Protein AF-A0A7S0LSW6-F1 (afdb_monomer_lite)

Secondary structure (DSSP, 8-state):
-----------S---PPP---TT----SS--EEEEEEETTEEEEEEEEPS-S-EEEES-TTT-SEE--S-TTS-SS-EEEEEETTEEEEEE-S-SS--EETTEEPPBT--

Sequence (110 aa):
VTTTSLSSALGRNLTMAWQPPPWATPPANVQLVLEETRGDQVVRVRSLQKARCFIFGRQPGVANVLVTDDEAVSRQHAALVPCNDKMYVYDLKSARGTFLGRTRVEPNKP

pLDDT: mean 86.01, std 17.19, range [30.22, 97.44]

Foldseek 3Di:
DDDDDDDDDDPDPPVDADDDDPQFDWADPDWDKDFDDDVPDGPDIDTQDTDQKAWEFCAPPRHNHHDPPDPQGHRGAKMWGDHYVDIDIAGCPRPNADDDPPHGDDHPDD

Organism: NCBI:txid221442

InterPro domains:
  IPR000253 Forkhead-associated (FHA) domain [PF00498] (55-107)
  IPR000253 Forkhead-associated (FHA) domain [PS50006] (54-105)
  IPR000253 Forkhead-associated (FHA) domain [SM00240] (53-105)
  IPR008984 SMAD/FHA domain superfamily [SSF49879] (21-110)
  IPR050923 Cellular Process Regulator and RNA Processing Protein [PTHR23308] (17-110)

Radius of gyration: 15.41 Å; chains: 1; bounding box: 35×32×47 Å

Structure (mmCIF, N/CA/C/O backbone):
data_AF-A0A7S0LSW6-F1
#
_entry.id   AF-A0A7S0LSW6-F1
#
loop_
_atom_site.group_PDB
_atom_site.id
_atom_site.type_symbol
_atom_site.label_atom_id
_atom_site.label_alt_id
_atom_site.label_comp_id
_atom_site.label_asym_id
_atom_site.label_entity_id
_atom_site.label_seq_id
_atom_site.pdbx_PDB_ins_code
_atom_site.Cartn_x
_atom_site.Cartn_y
_atom_site.Cartn_z
_atom_site.occupancy
_atom_site.B_iso_or_equiv
_atom_site.auth_seq_id
_atom_site.auth_comp_id
_atom_site.auth_asym_id
_atom_site.auth_atom_id
_atom_site.pdbx_PDB_model_num
ATOM 1 N N . VAL A 1 1 ? -9.397 12.666 -31.899 1.00 43.62 1 VAL A N 1
ATOM 2 C CA . VAL A 1 1 ? -9.137 12.887 -30.458 1.00 43.62 1 VAL A CA 1
ATOM 3 C C . VAL A 1 1 ? -7.669 12.602 -30.204 1.00 43.62 1 VAL A C 1
ATOM 5 O O . VAL A 1 1 ? -7.238 11.465 -30.315 1.00 43.62 1 VAL A O 1
ATOM 8 N N . THR A 1 2 ? -6.873 13.656 -30.072 1.00 30.22 2 THR A N 1
ATOM 9 C CA . THR A 1 2 ? -5.408 13.597 -30.160 1.00 30.22 2 THR A CA 1
ATOM 10 C C . THR A 1 2 ? -4.816 13.196 -28.811 1.00 30.22 2 THR A C 1
ATOM 12 O O . THR A 1 2 ? -5.000 13.901 -27.822 1.00 30.22 2 THR A O 1
ATOM 15 N N . THR A 1 3 ? -4.135 12.053 -28.756 1.00 37.84 3 THR A N 1
ATOM 16 C CA . THR A 1 3 ? -3.410 11.576 -27.572 1.00 37.84 3 THR A CA 1
ATOM 17 C C . THR A 1 3 ? -2.026 12.218 -27.555 1.00 37.84 3 THR A C 1
ATOM 19 O O . THR A 1 3 ? -1.137 11.799 -28.290 1.00 37.84 3 THR A O 1
ATOM 22 N N . THR A 1 4 ? -1.829 13.249 -26.738 1.00 39.78 4 THR A N 1
ATOM 23 C CA . THR A 1 4 ? -0.509 13.869 -26.566 1.00 39.78 4 THR A CA 1
ATOM 24 C C . THR A 1 4 ? 0.179 13.252 -25.350 1.00 39.78 4 THR A C 1
ATOM 26 O O . THR A 1 4 ? -0.110 13.631 -24.218 1.00 39.78 4 THR A O 1
ATOM 29 N N . SER A 1 5 ? 1.095 12.300 -25.560 1.00 44.62 5 SER A N 1
ATOM 30 C CA . SER A 1 5 ? 2.074 11.927 -24.533 1.00 44.62 5 SER A CA 1
ATOM 31 C C . SER A 1 5 ? 3.293 12.842 -24.658 1.00 44.62 5 SER A C 1
ATOM 33 O O . SER A 1 5 ? 4.056 12.730 -25.618 1.00 44.62 5 SER A O 1
ATOM 35 N N . LEU A 1 6 ? 3.486 13.751 -23.704 1.00 43.19 6 LEU A N 1
ATOM 36 C CA . LEU A 1 6 ? 4.706 14.552 -23.615 1.00 43.19 6 LEU A CA 1
ATOM 37 C C . LEU A 1 6 ? 5.787 13.754 -22.880 1.00 43.19 6 LEU A C 1
ATOM 39 O O . LEU A 1 6 ? 5.761 13.607 -21.661 1.00 43.19 6 LEU A O 1
ATOM 43 N N . SER A 1 7 ? 6.739 13.251 -23.660 1.00 57.34 7 SER A N 1
ATOM 44 C CA . SER A 1 7 ? 8.104 12.972 -23.221 1.00 57.34 7 SER A CA 1
ATOM 45 C C . SER A 1 7 ? 8.825 14.316 -23.076 1.00 57.34 7 SER A C 1
ATOM 47 O O . SER A 1 7 ? 8.864 15.092 -24.030 1.00 57.34 7 SER A O 1
ATOM 49 N N . SER A 1 8 ? 9.361 14.622 -21.893 1.00 44.34 8 SER A N 1
ATOM 50 C CA . SER A 1 8 ? 10.188 15.812 -21.676 1.00 44.34 8 SER A CA 1
ATOM 51 C C . SER A 1 8 ? 11.388 15.470 -20.803 1.00 44.34 8 SER A C 1
ATOM 53 O O . SER A 1 8 ? 11.274 14.832 -19.757 1.00 44.34 8 SER A O 1
ATOM 55 N N . ALA A 1 9 ? 12.546 15.851 -21.328 1.00 46.97 9 ALA A N 1
ATOM 56 C CA . ALA A 1 9 ? 13.883 15.494 -20.911 1.00 46.97 9 ALA A CA 1
ATOM 57 C C . ALA A 1 9 ? 14.307 16.148 -19.591 1.00 46.97 9 ALA A C 1
ATOM 59 O O . ALA A 1 9 ? 14.015 17.315 -19.358 1.00 46.97 9 ALA A O 1
ATOM 60 N N . LEU A 1 10 ? 15.095 15.416 -18.796 1.00 39.34 10 LEU A N 1
ATOM 61 C CA . LEU A 1 10 ? 16.252 15.922 -18.046 1.00 39.34 10 LEU A CA 1
ATOM 62 C C . LEU A 1 10 ? 17.005 14.734 -17.433 1.00 39.34 10 LEU A C 1
ATOM 64 O O . LEU A 1 10 ? 16.438 1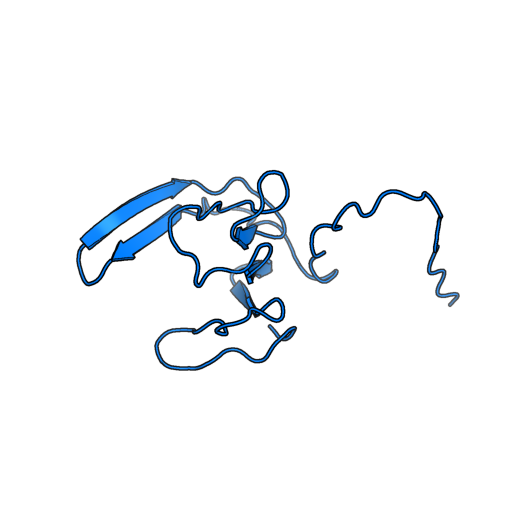3.917 -16.710 1.00 39.34 10 LEU A O 1
ATOM 68 N N . GLY A 1 11 ? 18.299 14.643 -17.739 1.00 38.28 11 GLY A N 1
ATOM 69 C CA . GLY A 1 11 ? 19.213 13.639 -17.210 1.00 38.28 11 GLY A CA 1
ATOM 70 C C . GLY A 1 11 ? 19.392 13.768 -15.701 1.00 38.28 11 GLY A C 1
ATOM 71 O O . GLY A 1 11 ? 20.302 14.435 -15.225 1.00 38.28 11 GLY A O 1
ATOM 72 N N . ARG A 1 12 ? 18.523 13.090 -14.957 1.00 43.31 12 ARG A N 1
ATOM 73 C CA . ARG A 1 12 ? 18.724 12.559 -13.609 1.00 43.31 12 ARG A CA 1
ATOM 74 C C . ARG A 1 12 ? 17.878 11.291 -13.573 1.00 43.31 12 ARG A C 1
ATOM 76 O O . ARG A 1 12 ? 16.702 11.360 -13.909 1.00 43.31 12 ARG A O 1
ATOM 83 N N . ASN A 1 13 ? 18.435 10.147 -13.176 1.00 41.66 13 ASN A N 1
ATOM 84 C CA . ASN A 1 13 ? 17.655 8.933 -12.892 1.00 41.66 13 ASN A CA 1
ATOM 85 C C . ASN A 1 13 ? 16.795 9.151 -11.628 1.00 41.66 13 ASN A C 1
ATOM 87 O O . ASN A 1 13 ? 16.972 8.484 -10.610 1.00 41.66 13 ASN A O 1
ATOM 91 N N . LEU A 1 14 ? 15.891 10.133 -11.666 1.00 53.00 14 LEU A N 1
ATOM 92 C CA . LEU A 1 14 ? 14.815 10.289 -10.709 1.00 53.00 14 LEU A CA 1
ATOM 93 C C . LEU A 1 14 ? 13.883 9.122 -10.991 1.00 53.00 14 LEU A C 1
ATOM 95 O O . LEU A 1 14 ? 13.209 9.072 -12.016 1.00 53.00 14 LEU A O 1
ATOM 99 N N . THR A 1 15 ? 13.908 8.131 -10.112 1.00 60.38 15 THR A N 1
ATOM 100 C CA . THR A 1 15 ? 12.923 7.055 -10.116 1.00 60.38 15 THR A CA 1
ATOM 101 C C . THR A 1 15 ? 11.560 7.711 -9.919 1.00 60.38 15 THR A C 1
ATOM 103 O O . THR A 1 15 ? 11.203 8.070 -8.800 1.00 60.38 15 THR A O 1
ATOM 106 N N . MET A 1 16 ? 10.831 7.947 -11.015 1.00 73.94 16 MET A N 1
ATOM 107 C CA . MET A 1 16 ? 9.482 8.498 -10.947 1.00 73.94 16 MET A CA 1
ATOM 108 C C . MET A 1 16 ? 8.622 7.575 -10.083 1.00 73.94 16 MET A C 1
ATOM 110 O O . MET A 1 16 ? 8.661 6.349 -10.227 1.00 73.94 16 MET A O 1
ATOM 114 N N . ALA A 1 17 ? 7.868 8.170 -9.162 1.00 81.94 17 ALA A N 1
ATOM 115 C CA . ALA A 1 17 ? 6.851 7.455 -8.411 1.00 81.94 17 ALA A CA 1
ATOM 116 C C . ALA A 1 17 ? 5.793 6.917 -9.380 1.00 81.94 17 ALA A C 1
ATOM 118 O O . ALA A 1 17 ? 5.364 7.636 -10.293 1.00 81.94 17 ALA A O 1
ATOM 119 N N . TRP A 1 18 ? 5.379 5.665 -9.179 1.00 93.06 18 TRP A N 1
ATOM 120 C CA . TRP A 1 18 ? 4.261 5.077 -9.904 1.00 93.06 18 TRP A CA 1
ATOM 121 C C . TRP A 1 18 ? 3.017 5.972 -9.814 1.00 93.06 18 TRP A C 1
ATOM 123 O O . TRP A 1 18 ? 2.734 6.558 -8.768 1.00 93.06 18 TRP A O 1
ATOM 133 N N . GLN A 1 19 ? 2.288 6.090 -10.923 1.00 92.44 19 GLN A N 1
ATOM 134 C CA . GLN A 1 19 ? 1.104 6.940 -11.020 1.00 92.44 19 GLN A CA 1
ATOM 135 C C . GLN A 1 19 ? -0.163 6.084 -11.035 1.00 92.44 19 GLN A C 1
ATOM 137 O O . GLN A 1 19 ? -0.225 5.123 -11.809 1.00 92.44 19 GLN A O 1
ATOM 142 N N . PRO A 1 20 ? -1.187 6.436 -10.237 1.00 93.81 20 PRO A N 1
ATOM 143 C CA . PRO A 1 20 ? -2.440 5.705 -10.243 1.00 93.81 20 PRO A CA 1
ATOM 144 C C . PRO A 1 20 ? -3.207 5.892 -11.556 1.00 93.81 20 PRO A C 1
ATOM 146 O O . PRO A 1 20 ? -3.084 6.932 -12.211 1.00 93.81 20 PRO A O 1
ATOM 149 N N . PRO A 1 21 ? -4.061 4.924 -11.926 1.00 94.25 21 PRO A N 1
ATOM 150 C CA . PRO A 1 21 ? -4.983 5.078 -13.039 1.00 94.25 21 PRO A CA 1
ATOM 151 C C . PRO A 1 21 ? -5.898 6.308 -12.891 1.00 94.25 21 PRO A C 1
ATOM 153 O O . PRO A 1 21 ? -6.217 6.713 -11.769 1.00 94.25 21 PRO A O 1
ATOM 156 N N . PRO A 1 22 ? -6.422 6.866 -14.001 1.00 94.06 22 PRO A N 1
ATOM 157 C CA . PRO A 1 22 ? -7.272 8.059 -13.965 1.00 94.06 22 PRO A CA 1
ATOM 158 C C . PRO A 1 22 ? -8.537 7.917 -13.112 1.00 94.06 22 PRO A C 1
ATOM 160 O O . PRO A 1 22 ? -9.002 8.909 -12.554 1.00 94.06 22 PRO A O 1
ATOM 163 N N . TRP A 1 23 ? -9.069 6.699 -12.984 1.00 94.31 23 TRP A N 1
ATOM 164 C CA . TRP A 1 23 ? -10.270 6.404 -12.201 1.00 94.31 23 TRP A CA 1
ATOM 165 C C . TRP A 1 23 ? -10.045 6.437 -10.686 1.00 94.31 23 TRP A C 1
ATOM 167 O O . TRP A 1 23 ? -11.014 6.399 -9.937 1.00 94.31 23 TRP A O 1
ATOM 177 N N . ALA A 1 24 ? -8.796 6.494 -10.217 1.00 95.69 24 ALA A N 1
ATOM 178 C CA . ALA A 1 24 ? -8.499 6.550 -8.793 1.00 95.69 24 ALA A CA 1
ATOM 179 C C . ALA A 1 24 ? -9.056 7.838 -8.180 1.00 95.69 24 ALA A C 1
ATOM 181 O O . ALA A 1 24 ? -8.743 8.939 -8.651 1.00 95.69 24 ALA A O 1
ATOM 182 N N . THR A 1 25 ? -9.825 7.718 -7.103 1.00 94.19 25 THR A N 1
ATOM 183 C CA . THR A 1 25 ? -10.426 8.853 -6.389 1.00 94.19 25 THR A CA 1
ATOM 184 C C . THR A 1 25 ? -9.996 8.815 -4.929 1.00 94.19 25 THR A C 1
ATOM 186 O O . THR A 1 25 ? -9.965 7.731 -4.356 1.00 94.19 25 THR A O 1
ATOM 189 N N . PRO A 1 26 ? -9.701 9.953 -4.277 1.00 91.62 26 PRO A N 1
ATOM 190 C CA . PRO A 1 26 ? -9.449 9.944 -2.841 1.00 91.62 26 PRO A CA 1
ATOM 191 C C . PRO A 1 26 ? -10.674 9.418 -2.072 1.00 91.62 26 PRO A C 1
ATOM 193 O O . PRO A 1 26 ? -11.802 9.611 -2.532 1.00 91.62 26 PRO A O 1
ATOM 196 N N . PRO A 1 27 ? -10.490 8.829 -0.882 1.00 88.88 27 PRO A N 1
ATOM 197 C CA . PRO A 1 27 ? -11.608 8.435 -0.033 1.00 88.88 27 PRO A CA 1
ATOM 198 C C . PRO A 1 27 ? -12.384 9.686 0.404 1.00 88.88 27 PRO A C 1
ATOM 200 O O . PRO A 1 27 ? -11.828 10.565 1.072 1.00 88.88 27 PRO A O 1
ATOM 203 N N . ALA A 1 28 ? -13.658 9.793 0.015 1.00 82.94 28 ALA A N 1
ATOM 204 C CA . ALA A 1 28 ? -14.441 11.012 0.222 1.00 82.94 28 ALA A CA 1
ATOM 205 C C . ALA A 1 28 ? -14.698 11.280 1.715 1.00 82.94 28 ALA A C 1
ATOM 207 O O . ALA A 1 28 ? -14.342 12.349 2.217 1.00 82.94 28 ALA A O 1
ATOM 208 N N . ASN A 1 29 ? -15.215 10.282 2.441 1.00 83.19 29 ASN A N 1
ATOM 209 C CA . ASN A 1 29 ? -15.779 10.463 3.788 1.00 83.19 29 ASN A CA 1
ATOM 210 C C . ASN A 1 29 ? -15.259 9.463 4.830 1.00 83.19 29 ASN A C 1
ATOM 212 O O . ASN A 1 29 ? -15.876 9.286 5.874 1.00 83.19 29 ASN A O 1
ATOM 216 N N . VAL A 1 30 ? -14.126 8.812 4.562 1.00 86.75 30 VAL A N 1
ATOM 217 C CA . VAL A 1 30 ? -13.531 7.840 5.486 1.00 86.75 30 VAL A CA 1
ATOM 218 C C . VAL A 1 30 ? -12.088 8.209 5.801 1.00 86.75 30 VAL A C 1
ATOM 220 O O . VAL A 1 30 ? -11.341 8.660 4.928 1.00 86.75 30 VAL A O 1
ATOM 223 N N . GLN A 1 31 ? -11.698 8.029 7.061 1.00 88.44 31 GLN A N 1
ATOM 224 C CA . GLN A 1 31 ? -10.298 8.045 7.462 1.00 88.44 31 GLN A CA 1
ATOM 225 C C . GLN A 1 31 ? -9.735 6.642 7.264 1.00 88.44 31 GLN A C 1
ATOM 227 O O . GLN A 1 31 ? -10.296 5.667 7.757 1.00 88.44 31 GLN A O 1
ATOM 232 N N . LEU A 1 32 ? -8.629 6.545 6.533 1.00 91.00 32 LEU A N 1
ATOM 233 C CA . LEU A 1 32 ? -7.950 5.275 6.336 1.00 91.00 32 LEU A CA 1
ATOM 234 C C . LEU A 1 32 ? -6.926 5.065 7.442 1.00 91.00 32 LEU A C 1
ATOM 236 O O . LEU A 1 32 ? -6.060 5.912 7.673 1.00 91.00 32 LEU A O 1
ATOM 240 N N . VAL A 1 33 ? -7.019 3.913 8.091 1.00 93.94 33 VAL A N 1
ATOM 241 C CA . VAL A 1 33 ? -6.057 3.452 9.085 1.00 93.94 33 VAL A CA 1
ATOM 242 C C . VAL A 1 33 ? -5.414 2.181 8.553 1.00 93.94 33 VAL A C 1
ATOM 244 O O . VAL A 1 33 ? -6.099 1.258 8.123 1.00 93.94 33 VAL A O 1
ATOM 247 N N . LEU A 1 34 ? -4.087 2.166 8.539 1.00 94.56 34 LEU A N 1
ATOM 248 C CA . LEU A 1 34 ? -3.285 1.011 8.178 1.00 94.56 34 LEU A CA 1
ATOM 249 C C . LEU A 1 34 ? -2.708 0.398 9.447 1.00 94.56 34 LEU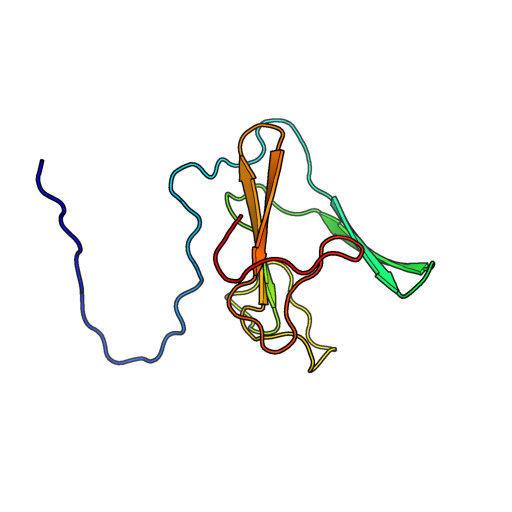 A C 1
ATOM 251 O O . LEU A 1 34 ? -1.866 1.013 10.106 1.00 94.56 34 LEU A O 1
ATOM 255 N N . GLU A 1 35 ? -3.117 -0.830 9.724 1.00 95.62 35 GLU A N 1
ATOM 256 C CA . GLU A 1 35 ? -2.539 -1.667 10.766 1.00 95.62 35 GLU A CA 1
ATOM 257 C C . GLU A 1 35 ? -1.522 -2.616 10.134 1.00 95.62 35 GLU A C 1
ATOM 259 O O . GLU A 1 35 ? -1.807 -3.340 9.183 1.00 95.62 35 GLU A O 1
ATOM 264 N N . GLU A 1 36 ? -0.298 -2.562 10.633 1.00 92.44 36 GLU A N 1
ATOM 265 C CA . GLU A 1 36 ? 0.770 -3.484 10.293 1.00 92.44 36 GLU A CA 1
ATOM 266 C C . GLU A 1 36 ? 0.813 -4.556 11.371 1.00 92.44 36 GLU A C 1
ATOM 268 O O . GLU A 1 36 ? 0.943 -4.241 12.557 1.00 92.44 36 GLU A O 1
ATOM 273 N N . THR A 1 37 ? 0.722 -5.813 10.958 1.00 93.06 37 THR A N 1
ATOM 274 C CA . THR A 1 37 ? 0.767 -6.966 11.851 1.00 93.06 37 THR A CA 1
ATOM 275 C C . THR A 1 37 ? 1.986 -7.833 11.560 1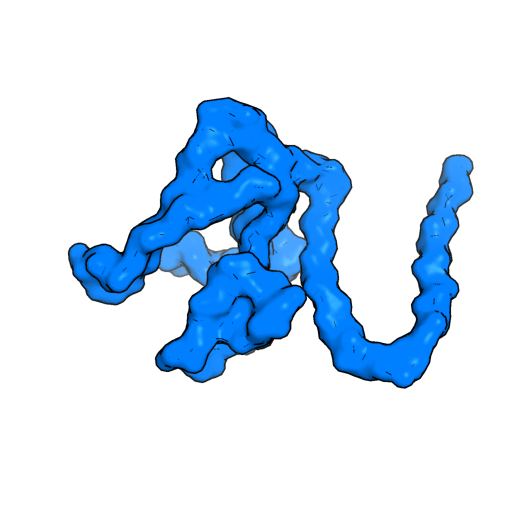.00 93.06 37 THR A C 1
ATOM 277 O O . THR A 1 37 ? 2.471 -7.910 10.429 1.00 93.06 37 THR A O 1
ATOM 280 N N . ARG A 1 38 ? 2.500 -8.502 12.593 1.00 90.06 38 ARG A N 1
ATOM 281 C CA . ARG A 1 38 ? 3.473 -9.594 12.480 1.00 90.06 38 ARG A CA 1
ATOM 282 C C . ARG A 1 38 ? 2.919 -10.800 13.218 1.00 90.06 38 ARG A C 1
ATOM 284 O O . ARG A 1 38 ? 2.849 -10.797 14.446 1.00 90.06 38 ARG A O 1
ATOM 291 N N . GLY A 1 39 ? 2.498 -11.810 12.458 1.00 89.88 39 GLY A N 1
ATOM 292 C CA . GLY A 1 39 ? 1.637 -12.860 13.001 1.00 89.88 39 GLY A CA 1
ATOM 293 C C . GLY A 1 39 ? 0.354 -12.237 13.552 1.00 89.88 39 GLY A C 1
ATOM 294 O O . GLY A 1 39 ? -0.269 -11.425 12.871 1.00 89.88 39 GLY A O 1
ATOM 295 N N . ASP A 1 40 ? 0.024 -12.553 14.801 1.00 92.69 40 ASP A N 1
ATOM 296 C CA . ASP A 1 40 ? -1.189 -12.062 15.468 1.00 92.69 40 ASP A CA 1
ATOM 297 C C . ASP A 1 40 ? -0.996 -10.730 16.215 1.00 92.69 40 ASP A C 1
ATOM 299 O O . ASP A 1 40 ? -1.921 -10.227 16.848 1.00 92.69 40 ASP A O 1
ATOM 303 N N . GLN A 1 41 ? 0.202 -10.136 16.169 1.00 95.25 41 GLN A N 1
ATOM 304 C CA . GLN A 1 41 ? 0.500 -8.892 16.883 1.00 95.25 41 GLN A CA 1
ATOM 305 C C . GLN A 1 41 ? 0.453 -7.682 15.949 1.00 95.25 41 GLN A C 1
ATOM 307 O O . GLN A 1 41 ? 1.160 -7.649 14.941 1.00 95.25 41 GLN A O 1
ATOM 312 N N . VAL A 1 42 ? -0.319 -6.653 16.314 1.00 95.19 42 VAL A N 1
ATOM 313 C CA . VAL A 1 42 ? -0.272 -5.335 15.659 1.00 95.19 42 VAL A CA 1
ATOM 314 C C . VAL A 1 42 ? 1.009 -4.626 16.088 1.00 95.19 42 VAL A C 1
ATOM 316 O O . VAL A 1 42 ? 1.161 -4.234 17.242 1.00 95.19 42 VAL A O 1
ATOM 319 N N . VAL A 1 43 ? 1.943 -4.455 15.155 1.00 94.06 43 VAL A N 1
ATOM 320 C CA . VAL A 1 43 ? 3.238 -3.807 15.411 1.00 94.06 43 VAL A CA 1
ATOM 321 C C . VAL A 1 43 ? 3.197 -2.305 15.170 1.00 94.06 43 VAL A C 1
ATOM 323 O O . VAL A 1 43 ? 4.022 -1.567 15.711 1.00 94.06 43 VAL A O 1
ATOM 326 N N . ARG A 1 44 ? 2.262 -1.828 14.341 1.00 92.94 44 ARG A N 1
ATOM 327 C CA . ARG A 1 44 ? 2.152 -0.405 14.021 1.00 92.94 44 ARG A CA 1
ATOM 328 C C . ARG A 1 44 ? 0.773 -0.047 13.494 1.00 92.94 44 ARG A C 1
ATOM 330 O O . ARG A 1 44 ? 0.227 -0.758 12.664 1.00 92.94 44 ARG A O 1
ATOM 337 N N . VAL A 1 45 ? 0.268 1.116 13.891 1.00 94.81 45 VAL A N 1
ATOM 338 C CA . VAL A 1 45 ? -0.969 1.699 13.359 1.00 94.81 45 VAL A CA 1
ATOM 339 C C . VAL A 1 45 ? -0.651 3.075 12.785 1.00 94.81 45 VAL A C 1
ATOM 341 O O . VAL A 1 45 ? 0.044 3.870 13.419 1.00 94.81 45 VAL A O 1
ATOM 344 N N . ARG A 1 46 ? -1.109 3.357 11.564 1.00 93.25 46 ARG A N 1
ATOM 345 C CA . ARG A 1 46 ? -0.849 4.623 10.862 1.00 93.25 46 ARG A CA 1
ATOM 346 C C . ARG A 1 46 ? -2.132 5.172 10.262 1.00 93.25 46 ARG A C 1
ATOM 348 O O . ARG A 1 46 ? -2.816 4.466 9.531 1.00 93.25 46 ARG A O 1
ATOM 355 N N . SER A 1 47 ? -2.414 6.450 10.496 1.00 92.88 47 SER A N 1
ATOM 356 C CA . SER A 1 47 ? -3.434 7.163 9.723 1.00 92.88 47 SER A CA 1
ATOM 357 C C . SER A 1 47 ? -2.862 7.555 8.365 1.00 92.88 47 SER A C 1
ATOM 359 O O . SER A 1 47 ? -1.834 8.229 8.295 1.00 92.88 47 SER A O 1
ATOM 361 N N . LEU A 1 48 ? -3.517 7.135 7.289 1.00 91.19 48 LEU A N 1
ATOM 362 C CA . LEU A 1 48 ? -3.148 7.519 5.934 1.00 91.19 48 LEU A CA 1
ATOM 363 C C . LEU A 1 48 ? -3.859 8.828 5.571 1.00 91.19 48 LEU A C 1
ATOM 365 O O . LEU A 1 48 ? -5.076 8.956 5.714 1.00 91.19 48 LEU A O 1
ATOM 369 N N . GLN A 1 49 ? -3.094 9.811 5.095 1.00 89.75 49 GLN A N 1
ATOM 370 C CA . GLN A 1 49 ? -3.658 11.068 4.594 1.00 89.75 49 GLN A CA 1
ATOM 371 C C . GLN A 1 49 ? -4.509 10.819 3.343 1.00 89.75 49 GLN A C 1
ATOM 373 O O . GLN A 1 49 ? -4.246 9.887 2.594 1.00 89.75 49 GLN A O 1
ATOM 378 N N . LYS A 1 50 ? -5.519 11.650 3.067 1.00 90.06 50 LYS A N 1
ATOM 379 C CA . LYS A 1 50 ? -6.336 11.478 1.855 1.00 90.06 50 LYS A CA 1
ATOM 380 C C . LYS A 1 50 ? -5.473 11.638 0.599 1.00 90.06 50 LYS A C 1
ATOM 382 O O . LYS A 1 50 ? -4.967 12.721 0.320 1.00 90.06 50 LYS A O 1
ATOM 387 N N . ALA A 1 51 ? -5.349 10.563 -0.172 1.00 91.75 51 ALA A N 1
ATOM 388 C CA . ALA A 1 51 ? -4.617 10.528 -1.431 1.00 91.75 51 ALA A CA 1
ATOM 389 C C . ALA A 1 51 ? -5.306 9.581 -2.421 1.00 91.75 51 ALA A C 1
ATOM 391 O O . ALA A 1 51 ? -6.116 8.737 -2.042 1.00 91.75 51 ALA A O 1
ATOM 392 N N . ARG A 1 52 ? -4.969 9.723 -3.706 1.00 93.94 52 ARG A N 1
ATOM 393 C CA . ARG A 1 52 ? -5.453 8.844 -4.790 1.00 93.94 52 ARG A CA 1
ATOM 394 C C . ARG A 1 52 ? -4.661 7.538 -4.895 1.00 93.94 52 ARG A C 1
ATOM 396 O O . ARG A 1 52 ? -5.006 6.676 -5.692 1.00 93.94 52 ARG A O 1
ATOM 403 N N . CYS A 1 53 ? -3.567 7.428 -4.149 1.00 94.44 53 CYS A N 1
ATOM 404 C CA . CYS A 1 53 ? -2.650 6.302 -4.181 1.00 94.44 53 CYS A CA 1
ATOM 405 C C . CYS A 1 53 ? -1.798 6.293 -2.914 1.00 94.44 53 CYS A C 1
ATOM 407 O O . CYS A 1 53 ? -1.369 7.352 -2.455 1.00 94.44 53 CYS A O 1
ATOM 409 N N . PHE A 1 54 ? -1.505 5.096 -2.415 1.00 95.12 54 PHE A N 1
ATOM 410 C CA . PHE A 1 54 ? -0.556 4.861 -1.335 1.00 95.12 54 PHE A CA 1
ATOM 411 C C . PHE A 1 54 ? 0.469 3.829 -1.780 1.00 95.12 54 PHE A C 1
ATOM 413 O O . PHE A 1 54 ? 0.142 2.654 -1.920 1.00 95.12 54 PHE A O 1
ATOM 420 N N . ILE A 1 55 ? 1.705 4.262 -2.012 1.00 95.94 55 ILE A N 1
ATOM 421 C CA . ILE A 1 55 ? 2.811 3.384 -2.388 1.00 95.94 55 ILE A CA 1
ATOM 422 C C . ILE A 1 55 ? 3.439 2.797 -1.124 1.00 95.94 55 ILE A C 1
ATOM 424 O O . ILE A 1 55 ? 3.841 3.525 -0.216 1.00 95.94 55 ILE A O 1
ATOM 428 N N . PHE A 1 56 ? 3.568 1.479 -1.103 1.00 95.94 56 PHE A N 1
ATOM 429 C CA . PHE A 1 56 ? 4.295 0.706 -0.108 1.00 95.94 56 PHE A CA 1
ATOM 430 C C . PHE A 1 56 ? 5.667 0.378 -0.675 1.00 95.94 56 PHE A C 1
ATOM 432 O O . PHE A 1 56 ? 5.780 -0.089 -1.813 1.00 95.94 56 PHE A O 1
ATOM 439 N N . GLY A 1 57 ? 6.722 0.611 0.097 1.00 95.88 57 GLY A N 1
ATOM 440 C CA . GLY A 1 57 ? 8.058 0.299 -0.380 1.00 95.88 57 GLY A CA 1
ATOM 441 C C . GLY A 1 57 ? 9.182 0.796 0.509 1.00 95.88 57 GLY A C 1
ATOM 442 O O . GLY A 1 57 ? 8.970 1.370 1.573 1.00 95.88 57 GLY A O 1
ATOM 443 N N . ARG A 1 58 ? 10.401 0.571 0.025 1.00 95.25 58 ARG A N 1
ATOM 444 C CA . ARG A 1 58 ? 11.657 0.903 0.708 1.00 95.25 58 ARG A CA 1
ATOM 445 C C . ARG A 1 58 ? 12.243 2.262 0.372 1.00 95.25 58 ARG A C 1
ATOM 447 O O . ARG A 1 58 ? 13.207 2.666 1.010 1.00 95.25 58 ARG A O 1
ATOM 454 N N . GLN A 1 59 ? 11.731 2.939 -0.652 1.00 93.81 59 GLN A N 1
ATOM 455 C CA . GLN A 1 59 ? 12.328 4.174 -1.148 1.00 93.81 59 GLN A CA 1
ATOM 456 C C . GLN A 1 59 ? 11.732 5.413 -0.460 1.00 93.81 59 GLN A C 1
ATOM 458 O O . GLN A 1 59 ? 10.561 5.732 -0.700 1.00 93.81 59 GLN A O 1
ATOM 463 N N . PRO A 1 60 ? 12.527 6.163 0.330 1.00 91.62 60 PRO A N 1
ATOM 464 C CA . PRO A 1 60 ? 12.095 7.438 0.892 1.00 91.62 60 PRO A CA 1
ATOM 465 C C . PRO A 1 60 ? 11.783 8.449 -0.214 1.00 91.62 60 PRO A C 1
ATOM 467 O O . PRO A 1 60 ? 12.412 8.443 -1.273 1.00 91.62 60 PRO A O 1
ATOM 470 N N . GLY A 1 61 ? 10.795 9.310 0.021 1.00 89.00 61 GLY A N 1
ATOM 471 C CA . GLY A 1 61 ? 10.348 10.312 -0.955 1.00 89.00 61 GLY A CA 1
ATOM 472 C C . GLY A 1 61 ? 9.482 9.761 -2.094 1.00 89.00 61 GLY A C 1
ATOM 473 O O . GLY A 1 61 ? 8.959 10.546 -2.877 1.00 89.00 61 GLY A O 1
ATOM 474 N N . VAL A 1 62 ? 9.297 8.437 -2.174 1.00 89.75 62 VAL A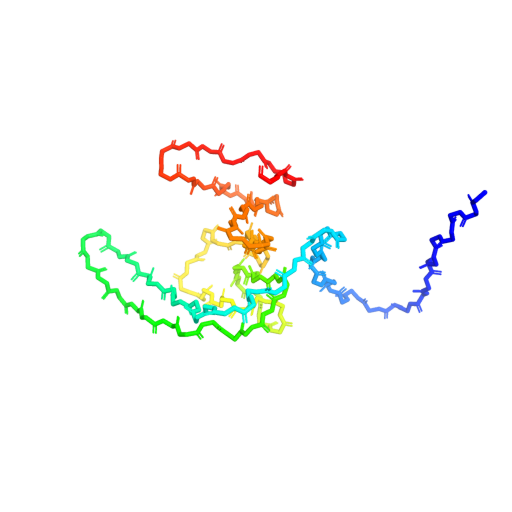 N 1
ATOM 475 C CA . VAL A 1 62 ? 8.373 7.792 -3.121 1.00 89.75 62 VAL A CA 1
ATOM 476 C C . VAL A 1 62 ? 7.314 6.965 -2.400 1.00 89.75 62 VAL A C 1
ATOM 478 O O . VAL A 1 62 ? 6.136 7.066 -2.728 1.00 89.75 62 VAL A O 1
ATOM 481 N N . ALA A 1 63 ? 7.709 6.155 -1.416 1.00 92.81 63 ALA A N 1
ATOM 482 C CA . ALA A 1 63 ? 6.764 5.368 -0.635 1.00 92.81 63 ALA A CA 1
ATOM 483 C C . ALA A 1 63 ? 5.987 6.257 0.351 1.00 92.81 63 ALA A C 1
ATOM 485 O O . ALA A 1 63 ? 6.581 6.989 1.141 1.00 92.81 63 ALA A O 1
ATOM 486 N N . ASN A 1 64 ? 4.656 6.149 0.339 1.00 93.38 64 ASN A N 1
ATOM 487 C CA . ASN A 1 64 ? 3.788 6.702 1.381 1.00 93.38 64 ASN A CA 1
ATOM 488 C C . ASN A 1 64 ? 3.882 5.867 2.662 1.00 93.38 64 ASN A C 1
ATOM 490 O O . ASN A 1 64 ? 3.847 6.400 3.767 1.00 93.38 64 ASN A O 1
ATOM 494 N N . VAL A 1 65 ? 4.013 4.550 2.499 1.00 93.56 65 VAL A N 1
ATOM 495 C CA . VAL A 1 65 ? 4.243 3.596 3.580 1.00 93.56 65 VAL A CA 1
ATOM 496 C C . VAL A 1 65 ? 5.661 3.070 3.428 1.00 93.56 65 VAL A C 1
ATOM 498 O O . VAL A 1 65 ? 5.924 2.143 2.658 1.00 93.56 65 VAL A O 1
ATOM 501 N N . LEU A 1 66 ? 6.580 3.721 4.138 1.00 94.25 66 LEU A N 1
ATOM 502 C CA . LEU A 1 66 ? 7.988 3.361 4.132 1.00 94.25 66 LEU A CA 1
ATOM 503 C C . LEU A 1 66 ? 8.223 2.143 5.033 1.00 94.25 66 LEU A C 1
ATOM 505 O O . LEU A 1 66 ? 7.923 2.178 6.226 1.00 94.25 66 LEU A O 1
ATOM 509 N N . VAL A 1 67 ? 8.783 1.085 4.456 1.00 92.62 67 VAL A N 1
ATOM 510 C CA . VAL A 1 67 ? 9.162 -0.148 5.155 1.00 92.62 67 VAL A CA 1
ATOM 511 C C . VAL A 1 67 ? 10.667 -0.293 5.014 1.00 92.62 67 VAL A C 1
ATOM 513 O O . VAL A 1 67 ? 11.119 -0.610 3.930 1.00 92.62 67 VAL A O 1
ATOM 516 N N . THR A 1 68 ? 11.468 -0.001 6.038 1.00 89.81 68 THR A N 1
ATOM 517 C CA . THR A 1 68 ? 12.945 0.011 5.915 1.00 89.81 68 THR A CA 1
ATOM 518 C C . THR A 1 68 ? 13.621 -1.259 6.414 1.00 89.81 68 THR A C 1
ATOM 520 O O . THR A 1 68 ? 14.778 -1.506 6.094 1.00 89.81 68 THR A O 1
ATOM 523 N N . ASP A 1 69 ? 12.915 -2.051 7.204 1.00 89.19 69 ASP A N 1
ATOM 524 C CA . ASP A 1 69 ? 13.432 -3.171 7.984 1.00 89.19 69 ASP A CA 1
ATOM 525 C C . ASP A 1 69 ? 13.259 -4.538 7.309 1.00 89.19 69 ASP A C 1
ATOM 527 O O . ASP A 1 69 ? 13.664 -5.551 7.871 1.00 89.19 69 ASP A O 1
ATOM 531 N N . ASP A 1 70 ? 12.716 -4.571 6.090 1.00 89.44 70 ASP A N 1
ATOM 532 C CA . ASP A 1 70 ? 12.545 -5.800 5.315 1.00 89.44 70 ASP A CA 1
ATOM 533 C C . ASP A 1 70 ? 13.164 -5.685 3.913 1.00 89.44 70 ASP A C 1
ATOM 535 O O . ASP A 1 70 ? 12.682 -4.946 3.056 1.00 89.44 70 ASP A O 1
ATOM 539 N N . GLU A 1 71 ? 14.250 -6.416 3.654 1.00 90.38 71 GLU A N 1
ATOM 540 C CA . GLU A 1 71 ? 14.928 -6.474 2.345 1.00 90.38 71 GLU A CA 1
ATOM 541 C C . GLU A 1 71 ? 14.115 -7.161 1.249 1.00 90.38 71 GLU A C 1
ATOM 543 O O . GLU A 1 71 ? 14.375 -6.952 0.064 1.00 90.38 71 GLU A O 1
ATOM 548 N N . ALA A 1 72 ? 13.086 -7.920 1.626 1.00 92.56 72 ALA A N 1
ATOM 549 C CA . ALA A 1 72 ? 12.121 -8.488 0.698 1.00 92.56 72 ALA A CA 1
ATOM 550 C C . ALA A 1 72 ? 11.330 -7.420 -0.065 1.00 92.56 72 ALA A C 1
ATOM 552 O O . ALA A 1 72 ? 10.881 -7.642 -1.197 1.00 92.56 72 ALA A O 1
ATOM 553 N N . VAL A 1 73 ? 11.114 -6.276 0.587 1.00 95.31 73 VAL A N 1
ATOM 554 C CA . VAL A 1 73 ? 10.274 -5.205 0.077 1.00 95.31 73 VAL A CA 1
ATOM 555 C C . VAL A 1 73 ? 11.033 -4.448 -1.008 1.00 95.31 73 VAL A C 1
ATOM 557 O O . VAL A 1 73 ? 12.216 -4.138 -0.918 1.00 95.31 73 VAL A O 1
ATOM 560 N N . SER A 1 74 ? 10.353 -4.144 -2.104 1.00 95.12 74 SER A N 1
ATOM 561 C CA . SER A 1 74 ? 10.971 -3.428 -3.218 1.00 95.12 74 SER A CA 1
ATOM 562 C C . SER A 1 74 ? 10.934 -1.924 -2.945 1.00 95.12 74 SER A C 1
ATOM 564 O O . SER A 1 74 ? 10.149 -1.441 -2.132 1.00 95.12 74 SER A O 1
ATOM 566 N N . ARG A 1 75 ? 11.784 -1.152 -3.629 1.00 93.75 75 ARG A N 1
ATOM 567 C CA . ARG A 1 75 ? 11.802 0.320 -3.521 1.00 93.75 75 ARG A CA 1
ATOM 568 C C . ARG A 1 75 ? 10.407 0.930 -3.692 1.00 93.75 75 ARG A C 1
ATOM 570 O O . ARG A 1 75 ? 9.976 1.703 -2.843 1.00 93.75 75 ARG A O 1
ATOM 577 N N . GLN A 1 76 ? 9.714 0.502 -4.743 1.00 95.31 76 GLN A N 1
ATOM 578 C CA . GLN A 1 76 ? 8.273 0.638 -4.939 1.00 95.31 76 GLN A CA 1
ATOM 579 C C . GLN A 1 76 ? 7.742 -0.793 -5.065 1.00 95.31 76 GLN A C 1
ATOM 581 O O . GLN A 1 76 ? 8.135 -1.495 -5.992 1.00 95.31 76 GLN A O 1
ATOM 586 N N . HIS A 1 77 ? 6.975 -1.271 -4.088 1.00 96.31 77 HIS A N 1
ATOM 587 C CA . HIS A 1 77 ? 6.592 -2.682 -3.994 1.00 96.31 77 HIS A CA 1
ATOM 588 C C . HIS A 1 77 ? 5.140 -2.895 -4.404 1.00 96.31 77 HIS A C 1
ATOM 590 O O . HIS A 1 77 ? 4.862 -3.653 -5.329 1.00 96.31 77 HIS A O 1
ATOM 596 N N . ALA A 1 78 ? 4.231 -2.175 -3.759 1.00 97.44 78 ALA A N 1
ATOM 597 C CA . ALA A 1 78 ? 2.808 -2.250 -4.037 1.00 97.44 78 ALA A CA 1
ATOM 598 C C . ALA A 1 78 ? 2.178 -0.861 -3.970 1.00 97.44 78 ALA A C 1
ATOM 600 O O . ALA A 1 78 ? 2.735 0.048 -3.353 1.00 97.44 78 ALA A O 1
ATOM 601 N N . ALA A 1 79 ? 1.008 -0.702 -4.576 1.00 96.75 79 ALA A N 1
ATOM 602 C CA . ALA A 1 79 ? 0.185 0.485 -4.418 1.00 96.75 79 ALA A CA 1
ATOM 603 C C . ALA A 1 79 ? -1.235 0.106 -4.005 1.00 96.75 79 ALA A C 1
ATOM 605 O O . ALA A 1 79 ? -1.836 -0.796 -4.583 1.00 96.75 79 ALA A O 1
ATOM 606 N N . LEU A 1 80 ? -1.779 0.829 -3.030 1.00 95.88 80 LEU A N 1
ATOM 607 C CA . LEU A 1 80 ? -3.199 0.808 -2.704 1.00 95.88 80 LEU A CA 1
ATOM 608 C C . LEU A 1 80 ? -3.871 1.995 -3.392 1.00 95.88 80 LEU A C 1
ATOM 610 O O . LEU A 1 80 ? -3.464 3.144 -3.200 1.00 95.88 80 LEU A O 1
ATOM 614 N N . VAL A 1 81 ? -4.894 1.714 -4.189 1.00 96.06 81 VAL A N 1
ATOM 615 C CA . VAL A 1 81 ? -5.600 2.695 -5.011 1.00 96.06 81 VAL A CA 1
ATOM 616 C C . VAL A 1 81 ? -7.071 2.720 -4.605 1.00 96.06 81 VAL A C 1
ATOM 618 O O . VAL A 1 81 ? -7.809 1.783 -4.920 1.00 96.06 81 VAL A O 1
ATOM 621 N N . PRO A 1 82 ? -7.519 3.774 -3.909 1.00 94.31 82 PRO A N 1
ATOM 622 C CA . PRO A 1 82 ? -8.928 3.952 -3.604 1.00 94.31 82 PRO A CA 1
ATOM 623 C C . PRO A 1 82 ? -9.726 4.354 -4.850 1.00 94.31 82 PRO A C 1
ATOM 625 O O . PRO A 1 82 ? -9.252 5.093 -5.720 1.00 94.31 82 PRO A O 1
ATOM 628 N N . CYS A 1 83 ? -10.964 3.879 -4.925 1.00 93.44 83 CYS A N 1
ATOM 629 C CA . CYS A 1 83 ? -11.948 4.313 -5.908 1.00 93.44 83 CYS A CA 1
ATOM 630 C C . CYS A 1 83 ? -13.349 4.137 -5.334 1.00 93.44 83 CYS A C 1
ATOM 632 O O . CYS A 1 83 ? -13.801 3.014 -5.094 1.00 93.44 83 CYS A O 1
ATOM 634 N N . ASN A 1 84 ? -14.022 5.266 -5.106 1.00 87.81 84 ASN A N 1
ATOM 635 C CA . ASN A 1 84 ? -15.270 5.344 -4.350 1.00 87.81 84 ASN A CA 1
ATOM 636 C C . ASN A 1 84 ? -15.134 4.595 -3.007 1.00 87.81 84 ASN A C 1
ATOM 638 O O . ASN A 1 84 ? -14.230 4.898 -2.229 1.00 87.81 84 ASN A O 1
AT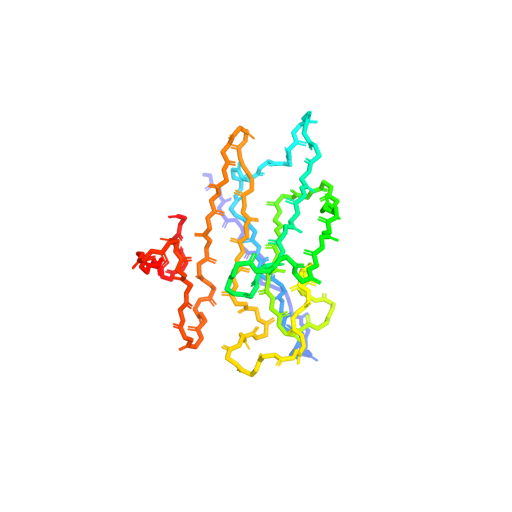O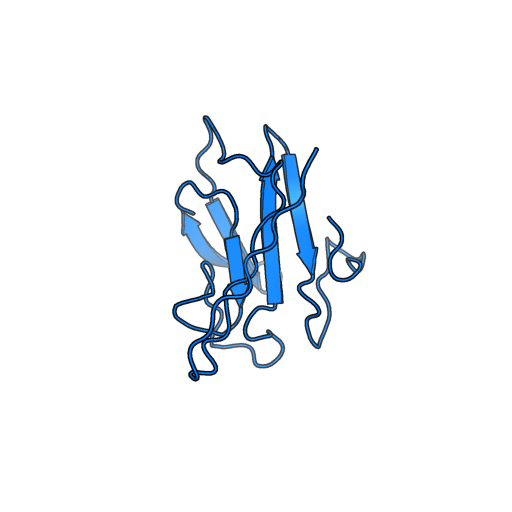M 642 N N . ASP A 1 85 ? -15.977 3.587 -2.779 1.00 86.31 85 ASP A N 1
ATOM 643 C CA . ASP A 1 85 ? -16.001 2.767 -1.561 1.00 86.31 85 ASP A CA 1
ATOM 644 C C . ASP A 1 85 ? -15.159 1.482 -1.674 1.00 86.31 85 ASP A C 1
ATOM 646 O O . ASP A 1 85 ? -15.285 0.567 -0.861 1.00 86.31 85 ASP A O 1
ATOM 650 N N . LYS A 1 86 ? -14.314 1.376 -2.707 1.00 91.06 86 LYS A N 1
ATOM 651 C CA . LYS A 1 86 ? -13.468 0.206 -2.970 1.00 91.06 86 LYS A CA 1
ATOM 652 C C . LYS A 1 86 ? -11.987 0.552 -2.894 1.00 91.06 86 LYS A C 1
ATOM 654 O O . LYS A 1 86 ? -11.570 1.685 -3.136 1.00 91.06 86 LYS A O 1
ATOM 659 N N . MET A 1 87 ? -11.192 -0.474 -2.612 1.00 92.19 87 MET A N 1
ATOM 660 C CA . MET A 1 87 ? -9.735 -0.430 -2.615 1.00 92.19 87 MET A CA 1
ATOM 661 C C . MET A 1 87 ? -9.197 -1.463 -3.593 1.00 92.19 87 MET A C 1
ATOM 663 O O . MET A 1 87 ? -9.659 -2.602 -3.599 1.00 92.19 87 MET A O 1
ATOM 667 N N . TYR A 1 88 ? -8.205 -1.065 -4.378 1.00 95.12 88 TYR A N 1
ATOM 668 C CA . TYR A 1 88 ? -7.513 -1.931 -5.325 1.00 95.12 88 TYR A CA 1
ATOM 669 C C . TYR A 1 88 ? -6.042 -2.021 -4.951 1.00 95.12 88 TYR A C 1
ATOM 671 O O . TYR A 1 88 ? -5.449 -1.021 -4.536 1.00 95.12 88 TYR A O 1
ATOM 679 N N . VAL A 1 89 ? -5.453 -3.206 -5.093 1.00 95.94 89 VAL A N 1
ATOM 680 C CA . VAL A 1 89 ? -4.047 -3.441 -4.764 1.00 95.94 89 VAL A CA 1
ATOM 681 C C . VAL A 1 89 ? -3.302 -3.785 -6.033 1.00 95.94 89 VAL A C 1
ATOM 683 O O . VAL A 1 89 ? -3.609 -4.758 -6.703 1.00 95.94 89 VAL A O 1
ATOM 686 N N . TYR A 1 90 ? -2.276 -2.999 -6.316 1.00 96.94 90 TYR A N 1
ATOM 687 C CA . TYR A 1 90 ? -1.372 -3.220 -7.426 1.00 96.94 90 TYR A CA 1
ATOM 688 C C . TYR A 1 90 ? -0.051 -3.762 -6.912 1.00 96.94 90 TYR A C 1
ATOM 690 O O . TYR A 1 90 ? 0.598 -3.124 -6.084 1.00 96.94 90 TYR A O 1
ATOM 698 N N . ASP A 1 91 ? 0.400 -4.879 -7.474 1.00 97.44 91 ASP A N 1
ATOM 699 C CA . ASP A 1 91 ? 1.810 -5.249 -7.397 1.00 97.44 91 ASP A CA 1
ATOM 700 C C . ASP A 1 91 ? 2.610 -4.435 -8.426 1.00 97.44 91 ASP A C 1
ATOM 702 O O . ASP A 1 91 ? 2.337 -4.489 -9.628 1.00 97.44 91 ASP A O 1
ATOM 706 N N . LEU A 1 92 ? 3.617 -3.682 -7.979 1.00 96.00 92 LEU A N 1
ATOM 707 C CA . LEU A 1 92 ? 4.407 -2.786 -8.834 1.00 96.00 92 LEU A CA 1
ATOM 708 C C . LEU A 1 92 ? 5.617 -3.495 -9.464 1.00 96.00 92 LEU A C 1
ATOM 710 O O . LEU A 1 92 ? 6.695 -2.912 -9.570 1.00 96.00 92 LEU A O 1
ATOM 714 N N . LYS A 1 93 ? 5.445 -4.761 -9.878 1.00 94.62 93 LYS A N 1
ATOM 715 C CA . LYS A 1 93 ? 6.533 -5.676 -10.280 1.00 94.62 93 LYS A CA 1
ATOM 716 C C . LYS A 1 93 ? 7.535 -5.872 -9.148 1.00 94.62 93 LYS A C 1
ATOM 718 O O . LYS A 1 93 ? 8.747 -5.760 -9.344 1.00 94.62 93 LYS A O 1
ATOM 723 N N . SER A 1 94 ? 7.025 -6.139 -7.952 1.00 95.88 94 SER A N 1
ATOM 724 C CA . SER A 1 94 ? 7.898 -6.380 -6.815 1.00 95.88 94 SER A CA 1
ATOM 725 C C . SER A 1 94 ? 8.694 -7.679 -6.985 1.00 95.88 94 SER A C 1
ATOM 727 O O . SER A 1 94 ? 8.245 -8.631 -7.625 1.00 95.88 94 SER A O 1
ATOM 729 N N . ALA A 1 95 ? 9.885 -7.740 -6.384 1.00 95.00 95 ALA A N 1
ATOM 730 C CA . ALA A 1 95 ? 10.769 -8.901 -6.515 1.00 95.00 95 ALA A CA 1
ATOM 731 C C . ALA A 1 95 ? 10.159 -10.191 -5.932 1.00 95.00 95 ALA A C 1
ATOM 733 O O . ALA A 1 95 ? 10.395 -11.276 -6.458 1.00 95.00 95 ALA A O 1
ATOM 734 N N . ARG A 1 96 ? 9.366 -10.080 -4.856 1.00 95.94 96 ARG A N 1
ATOM 735 C CA . ARG A 1 96 ? 8.738 -11.228 -4.172 1.00 95.94 96 ARG A CA 1
ATOM 736 C C . ARG A 1 96 ? 7.241 -11.381 -4.450 1.00 95.94 96 ARG A C 1
ATOM 738 O O . ARG A 1 96 ? 6.664 -12.408 -4.105 1.00 95.94 96 ARG A O 1
ATOM 745 N N . GLY A 1 97 ? 6.636 -10.424 -5.148 1.00 95.38 97 GLY A N 1
ATOM 746 C CA . GLY A 1 97 ? 5.196 -10.361 -5.365 1.00 95.38 97 GLY A CA 1
ATOM 747 C C . GLY A 1 97 ? 4.432 -9.814 -4.159 1.00 95.38 97 GLY A C 1
ATOM 748 O O . GLY A 1 97 ? 4.902 -9.854 -3.024 1.00 95.38 97 GLY A O 1
ATOM 749 N N . THR A 1 98 ? 3.214 -9.361 -4.437 1.00 96.00 98 THR A N 1
ATOM 750 C CA . THR A 1 98 ? 2.228 -8.916 -3.448 1.00 96.00 98 THR A CA 1
ATOM 751 C C . THR A 1 98 ? 1.123 -9.963 -3.316 1.00 96.00 98 THR A C 1
ATOM 753 O O . THR A 1 98 ? 0.748 -10.605 -4.301 1.00 96.00 98 THR A O 1
ATOM 756 N N . PHE A 1 99 ? 0.584 -10.136 -2.109 1.00 95.38 99 PHE A N 1
ATOM 757 C CA . PHE A 1 99 ? -0.438 -11.138 -1.809 1.00 95.38 99 PHE A CA 1
ATOM 758 C C . PHE A 1 99 ? -1.636 -10.501 -1.102 1.00 95.38 99 PHE A C 1
ATOM 760 O O . PHE A 1 99 ? -1.470 -9.714 -0.172 1.00 95.38 99 PHE A O 1
ATOM 767 N N . LEU A 1 100 ? -2.843 -10.875 -1.526 1.00 93.31 100 LEU A N 1
ATOM 768 C CA . LEU A 1 100 ? -4.093 -10.611 -0.818 1.00 93.31 100 LEU A CA 1
ATOM 769 C C . LEU A 1 100 ? -4.538 -11.903 -0.131 1.00 93.31 100 LEU A C 1
ATOM 771 O O . LEU A 1 100 ? -4.996 -12.851 -0.776 1.00 93.31 100 LEU A O 1
ATOM 775 N N . GLY A 1 101 ? -4.344 -11.970 1.187 1.00 90.81 101 GLY A N 1
ATOM 776 C CA . GLY A 1 101 ? -4.504 -13.211 1.942 1.00 90.81 101 GLY A CA 1
ATOM 777 C C . GLY A 1 101 ? -3.509 -14.269 1.459 1.00 90.81 101 GLY A C 1
ATOM 778 O O . GLY A 1 101 ? -2.309 -14.136 1.671 1.00 90.81 101 GLY A O 1
ATOM 779 N N . ARG A 1 102 ? -4.007 -15.320 0.794 1.00 92.31 102 ARG A N 1
ATOM 780 C CA . ARG A 1 102 ? -3.182 -16.399 0.210 1.00 92.31 102 ARG A CA 1
ATOM 781 C C . ARG A 1 102 ? -3.042 -16.310 -1.313 1.00 92.31 102 ARG A C 1
ATOM 783 O O . ARG A 1 102 ? -2.345 -17.129 -1.906 1.00 92.31 102 ARG A O 1
ATOM 790 N N . THR A 1 103 ? -3.688 -15.335 -1.946 1.00 95.25 103 THR A N 1
ATOM 791 C CA . THR A 1 103 ? -3.720 -15.198 -3.405 1.00 95.25 103 THR A CA 1
ATOM 792 C C . THR A 1 103 ? -2.688 -14.178 -3.858 1.00 95.25 103 THR A C 1
ATOM 794 O O . THR A 1 103 ? -2.664 -13.050 -3.366 1.00 95.25 103 THR A O 1
ATOM 797 N N . ARG A 1 104 ? -1.833 -14.559 -4.811 1.00 95.00 104 ARG A N 1
ATOM 798 C CA . ARG A 1 104 ? -0.849 -13.648 -5.404 1.00 95.00 104 ARG A CA 1
ATOM 799 C C . ARG A 1 104 ? -1.534 -12.679 -6.366 1.00 95.00 104 ARG A C 1
ATOM 801 O O . ARG A 1 104 ? -2.304 -13.106 -7.220 1.00 95.00 104 ARG A O 1
ATOM 808 N N . VAL A 1 105 ? -1.213 -11.397 -6.245 1.00 95.56 105 VAL A N 1
ATOM 809 C CA . VAL A 1 105 ? -1.691 -10.341 -7.143 1.00 95.56 105 VAL A CA 1
ATOM 810 C C . VAL A 1 105 ? -0.880 -10.368 -8.439 1.00 95.56 105 VAL A C 1
ATOM 812 O O . VAL A 1 105 ? 0.345 -10.530 -8.418 1.00 95.56 105 VAL A O 1
ATOM 815 N N . GLU A 1 106 ? -1.552 -10.215 -9.580 1.00 95.19 106 GLU A N 1
ATOM 816 C CA . GLU A 1 106 ? -0.864 -10.091 -10.864 1.00 95.19 106 GLU A CA 1
ATOM 817 C C . GLU A 1 106 ? -0.160 -8.725 -10.985 1.00 95.19 106 GLU A C 1
ATOM 819 O O . GLU A 1 106 ? -0.765 -7.686 -10.710 1.00 95.19 106 GLU A O 1
ATOM 824 N N . PRO A 1 107 ? 1.106 -8.677 -11.440 1.00 92.38 107 PRO A N 1
ATOM 825 C CA . PRO A 1 107 ? 1.831 -7.416 -11.578 1.00 92.38 107 PRO A CA 1
ATOM 826 C C . PRO A 1 107 ? 1.141 -6.398 -12.499 1.00 92.38 107 PRO A C 1
ATOM 828 O O . PRO A 1 107 ? 0.808 -6.701 -13.644 1.00 92.38 107 PRO A O 1
ATOM 831 N N . ASN A 1 108 ? 1.044 -5.147 -12.040 1.00 89.19 108 ASN A N 1
ATOM 832 C CA . ASN A 1 108 ? 0.405 -3.994 -12.701 1.00 89.19 108 ASN A CA 1
ATOM 833 C C . ASN A 1 108 ? -1.082 -4.162 -13.024 1.00 89.19 108 ASN A C 1
ATOM 835 O O . ASN A 1 108 ? -1.598 -3.466 -13.903 1.00 89.19 108 ASN A O 1
ATOM 839 N N . LYS A 1 109 ? -1.772 -5.055 -12.319 1.00 86.38 109 LYS A N 1
ATOM 840 C CA . LYS A 1 109 ? -3.222 -5.190 -12.410 1.00 86.38 109 LYS A CA 1
ATOM 841 C C . LYS A 1 109 ? -3.870 -4.903 -11.047 1.00 86.38 109 LYS A C 1
ATOM 843 O O . LYS A 1 109 ? -3.213 -5.148 -10.035 1.00 86.38 109 LYS A O 1
ATOM 848 N N . PRO A 1 110 ? -5.080 -4.310 -11.049 1.00 82.88 110 PRO A N 1
ATOM 849 C CA . PRO A 1 110 ? -5.849 -4.027 -9.838 1.00 82.88 110 PRO A CA 1
ATOM 850 C C . PRO A 1 110 ? -6.397 -5.284 -9.163 1.00 82.88 110 PRO A C 1
ATOM 852 O O . PRO A 1 110 ? -6.582 -6.301 -9.872 1.00 82.88 110 PRO A O 1
#